Protein AF-A0A7W1DS08-F1 (afdb_monomer_lite)

Sequence (117 aa):
MTFSERNSKWRQSVLCLLFCTATIVAAVPALAQERARVFLDCRACDFNYLRQEIQFVDYVRDRTDADVHVLATTQRTGAGGTEYVFKFIGLGRFAGVNDELKFTAQQTSTTEERRIG

pLDDT: mean 81.62, std 16.05, range [40.97, 96.44]

Structure (mmCIF, N/CA/C/O backbone):
data_AF-A0A7W1DS08-F1
#
_entry.id   AF-A0A7W1DS08-F1
#
loop_
_atom_site.group_PDB
_atom_site.id
_atom_site.type_symbol
_atom_site.label_atom_id
_atom_site.label_alt_id
_atom_site.label_comp_id
_atom_site.label_asym_id
_atom_site.label_entity_id
_atom_site.label_seq_id
_atom_site.pdbx_PDB_ins_code
_atom_site.Cartn_x
_atom_site.Cartn_y
_atom_site.Cartn_z
_atom_site.occupancy
_atom_site.B_iso_or_equiv
_atom_site.auth_seq_id
_atom_site.auth_comp_id
_atom_site.auth_asym_id
_atom_site.auth_atom_id
_atom_site.pdbx_PDB_model_num
ATOM 1 N N . MET A 1 1 ? 77.071 -45.360 -36.644 1.00 46.62 1 MET A N 1
ATOM 2 C CA . MET A 1 1 ? 75.726 -45.231 -37.245 1.00 46.62 1 MET A CA 1
ATOM 3 C C . MET A 1 1 ? 74.711 -45.414 -36.133 1.00 46.62 1 MET A C 1
ATOM 5 O O . MET A 1 1 ? 74.763 -46.403 -35.419 1.00 46.62 1 MET A O 1
ATOM 9 N N . THR A 1 2 ? 73.940 -44.365 -35.884 1.00 40.97 2 THR A N 1
ATOM 10 C CA . THR A 1 2 ? 73.241 -44.050 -34.634 1.00 40.97 2 THR A CA 1
ATOM 11 C C . THR A 1 2 ? 71.870 -44.718 -34.544 1.00 40.97 2 THR A C 1
ATOM 13 O O . THR A 1 2 ? 70.989 -44.468 -35.360 1.00 40.97 2 THR A O 1
ATOM 16 N N . PHE A 1 3 ? 71.683 -45.546 -33.516 1.00 50.59 3 PHE A N 1
ATOM 17 C CA . PHE A 1 3 ? 70.397 -46.099 -33.093 1.00 50.59 3 PHE A CA 1
ATOM 18 C C . PHE A 1 3 ? 69.711 -45.087 -32.162 1.00 50.59 3 PHE A C 1
ATOM 20 O O . PHE A 1 3 ? 69.937 -45.102 -30.958 1.00 50.59 3 PHE A O 1
ATOM 27 N N . SER A 1 4 ? 68.951 -44.135 -32.708 1.00 56.09 4 SER A N 1
ATOM 28 C CA . SER A 1 4 ? 68.196 -43.163 -31.900 1.00 56.09 4 SER A CA 1
ATOM 29 C C . SER A 1 4 ? 67.174 -42.419 -32.758 1.00 56.09 4 SER A C 1
ATOM 31 O O . SER A 1 4 ? 67.431 -41.284 -33.134 1.00 56.09 4 SER A O 1
ATOM 33 N N . GLU A 1 5 ? 66.026 -43.029 -33.086 1.00 55.72 5 GLU A N 1
ATOM 34 C CA . GLU A 1 5 ? 64.930 -42.278 -33.738 1.00 55.72 5 GLU A CA 1
ATOM 35 C C . GLU A 1 5 ? 63.568 -43.003 -33.767 1.00 55.72 5 GLU A C 1
ATOM 37 O O . GLU A 1 5 ? 62.898 -43.080 -34.794 1.00 55.72 5 GLU A O 1
ATOM 42 N N . ARG A 1 6 ? 63.102 -43.561 -32.637 1.00 55.50 6 ARG A N 1
ATOM 43 C CA . ARG A 1 6 ? 61.736 -44.134 -32.591 1.00 55.50 6 ARG A CA 1
ATOM 44 C C . ARG A 1 6 ? 60.916 -43.850 -31.331 1.00 55.50 6 ARG A C 1
ATOM 46 O O . ARG A 1 6 ? 59.939 -44.544 -31.090 1.00 55.50 6 ARG A O 1
ATOM 53 N N . ASN A 1 7 ? 61.256 -42.812 -30.556 1.00 52.81 7 ASN A N 1
ATOM 54 C CA . ASN A 1 7 ? 60.669 -42.594 -29.220 1.00 52.81 7 ASN A CA 1
ATOM 55 C C . ASN A 1 7 ? 60.121 -41.166 -28.957 1.00 52.81 7 ASN A C 1
ATOM 57 O O . ASN A 1 7 ? 60.148 -40.719 -27.812 1.00 52.81 7 ASN A O 1
ATOM 61 N N . SER A 1 8 ? 59.627 -40.417 -29.958 1.00 57.19 8 SER A N 1
ATOM 62 C CA . SER A 1 8 ? 59.149 -39.029 -29.724 1.00 57.19 8 SER A CA 1
ATOM 63 C C . SER A 1 8 ? 57.654 -38.761 -29.942 1.00 57.19 8 SER A C 1
ATOM 65 O O . SER A 1 8 ? 57.149 -37.783 -29.398 1.00 57.19 8 SER A O 1
ATOM 67 N N . LYS A 1 9 ? 56.902 -39.613 -30.654 1.00 56.22 9 LYS A N 1
ATOM 68 C CA . LYS A 1 9 ? 55.514 -39.273 -31.042 1.00 56.22 9 LYS A CA 1
ATOM 69 C C . LYS A 1 9 ? 54.419 -39.615 -30.023 1.00 56.22 9 LYS A C 1
ATOM 71 O O . LYS A 1 9 ? 53.318 -39.104 -30.157 1.00 56.22 9 LYS A O 1
ATOM 76 N N . TRP A 1 10 ? 54.688 -40.424 -28.995 1.00 53.75 10 TRP A N 1
ATOM 77 C CA . TRP A 1 10 ? 53.672 -40.803 -27.987 1.00 53.75 10 TRP A CA 1
ATOM 78 C C . TRP A 1 10 ? 53.765 -40.019 -26.669 1.00 53.75 10 TRP A C 1
ATOM 80 O O . TRP A 1 10 ? 52.895 -40.138 -25.814 1.00 53.75 10 TRP A O 1
ATOM 90 N N . ARG A 1 11 ? 54.787 -39.166 -26.508 1.00 53.03 11 ARG A N 1
ATOM 91 C CA . ARG A 1 11 ? 54.960 -38.319 -25.310 1.00 53.03 11 ARG A CA 1
ATOM 92 C C . ARG A 1 11 ? 54.251 -36.961 -25.412 1.00 53.03 11 ARG A C 1
ATOM 94 O O . ARG A 1 11 ? 54.096 -36.293 -24.398 1.00 53.03 11 ARG A O 1
ATOM 101 N N . GLN A 1 12 ? 53.797 -36.565 -26.604 1.00 52.62 12 GLN A N 1
ATOM 102 C CA . GLN A 1 12 ? 53.104 -35.286 -26.830 1.00 52.62 12 GLN A CA 1
ATOM 103 C C . GLN A 1 12 ? 51.580 -35.365 -26.657 1.00 52.62 12 GLN A C 1
ATOM 105 O O . GLN A 1 12 ? 50.945 -34.335 -26.464 1.00 52.62 12 GLN A O 1
ATOM 110 N N . SER A 1 13 ? 50.985 -36.563 -26.662 1.00 52.03 13 SER A N 1
ATOM 111 C CA . SER A 1 13 ? 49.520 -36.721 -26.608 1.00 52.03 13 SER A CA 1
ATOM 112 C C . SER A 1 13 ? 48.950 -36.871 -25.192 1.00 52.03 13 SER A C 1
ATOM 114 O O . SER A 1 13 ? 47.743 -36.772 -25.015 1.00 52.03 13 SER A O 1
ATOM 116 N N . VAL A 1 14 ? 49.792 -37.066 -24.172 1.00 55.25 14 VAL A N 1
ATOM 117 C CA . VAL A 1 14 ? 49.341 -37.268 -22.779 1.00 55.25 14 VAL A CA 1
ATOM 118 C C . VAL A 1 14 ? 49.541 -36.016 -21.911 1.00 55.25 14 VAL A C 1
ATOM 120 O O . VAL A 1 14 ? 48.874 -35.853 -20.895 1.00 55.25 14 VAL A O 1
ATOM 123 N N . LEU A 1 15 ? 50.387 -35.067 -22.332 1.00 52.19 15 LEU A N 1
ATOM 124 C CA . LEU A 1 15 ? 50.701 -33.877 -21.528 1.00 52.19 15 LEU A CA 1
ATOM 125 C C . LEU A 1 15 ? 49.647 -32.752 -21.592 1.00 52.19 15 LEU A C 1
ATOM 127 O O . LEU A 1 15 ? 49.718 -31.823 -20.796 1.00 52.19 15 LEU A O 1
ATOM 131 N N . CYS A 1 16 ? 48.662 -32.821 -22.495 1.00 43.84 16 CYS A N 1
ATOM 132 C CA . CYS A 1 16 ? 47.592 -31.813 -22.588 1.00 43.84 16 CYS A CA 1
ATOM 133 C C . CYS A 1 16 ? 46.325 -32.188 -21.787 1.00 43.84 16 CYS A C 1
ATOM 135 O O . CYS A 1 16 ? 45.460 -31.349 -21.570 1.00 43.84 16 CYS A O 1
ATOM 137 N N . LEU A 1 17 ? 46.228 -33.426 -21.287 1.00 51.41 17 LEU A N 1
ATOM 138 C CA . LEU A 1 17 ? 45.077 -33.894 -20.497 1.00 51.41 17 LEU A CA 1
ATOM 139 C C . LEU A 1 17 ? 45.204 -33.635 -18.983 1.00 51.41 17 LEU A C 1
ATOM 141 O O . LEU A 1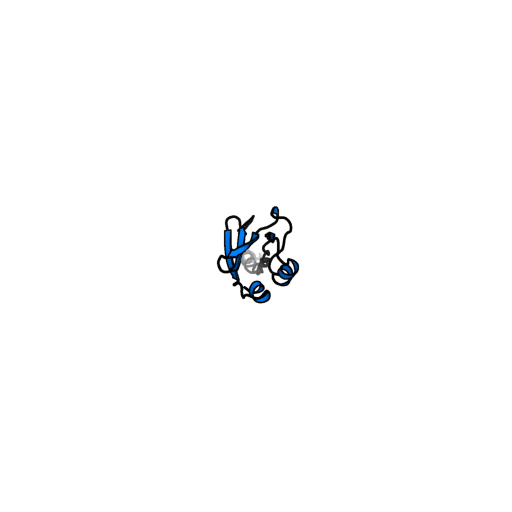 17 ? 44.260 -33.891 -18.247 1.00 51.41 17 LEU A O 1
ATOM 145 N N . LEU A 1 18 ? 46.338 -33.104 -18.510 1.00 54.22 18 LEU A N 1
ATOM 146 C CA . LEU A 1 18 ? 46.618 -32.883 -17.079 1.00 54.22 18 LEU A CA 1
ATOM 147 C C . LEU A 1 18 ? 46.720 -31.403 -16.665 1.00 54.22 18 LEU A C 1
ATOM 149 O O . LEU A 1 18 ? 46.961 -31.121 -15.498 1.00 54.22 18 LEU A O 1
ATOM 153 N N . PHE A 1 19 ? 46.519 -30.454 -17.586 1.00 50.53 19 PHE A N 1
ATOM 154 C CA . PHE A 1 19 ? 46.702 -29.014 -17.330 1.00 50.53 19 PHE A CA 1
ATOM 155 C C . PHE A 1 19 ? 45.452 -28.163 -17.610 1.00 50.53 19 PHE A C 1
ATOM 157 O O . PHE A 1 19 ? 45.555 -26.973 -17.889 1.00 50.53 19 PHE A O 1
ATOM 164 N N . CYS A 1 20 ? 44.258 -28.759 -17.543 1.00 53.31 20 CYS A N 1
ATOM 165 C CA . CYS A 1 20 ? 43.003 -28.014 -17.662 1.00 53.31 20 CYS A CA 1
ATOM 166 C C . CYS A 1 20 ? 41.926 -28.525 -16.697 1.00 53.31 20 CYS A C 1
ATOM 168 O O . CYS A 1 20 ? 40.762 -28.660 -17.053 1.00 53.31 20 CYS A O 1
ATOM 170 N N . THR A 1 21 ? 42.289 -28.799 -15.445 1.00 60.38 21 THR A N 1
ATOM 171 C CA . THR A 1 21 ? 41.305 -28.735 -14.355 1.00 60.38 21 THR A CA 1
ATOM 172 C C . THR A 1 21 ? 41.362 -27.343 -13.739 1.00 60.38 21 THR A C 1
ATOM 174 O O . THR A 1 21 ? 41.673 -27.175 -12.563 1.00 60.38 21 THR A O 1
ATOM 177 N N . ALA A 1 22 ? 41.109 -26.319 -14.558 1.00 63.12 22 ALA A N 1
ATOM 178 C CA . ALA A 1 22 ? 40.717 -25.026 -14.028 1.00 63.12 22 ALA A CA 1
ATOM 179 C C . ALA A 1 22 ? 39.314 -25.217 -13.448 1.00 63.12 22 ALA A C 1
ATOM 181 O O . ALA A 1 22 ? 38.332 -25.321 -14.180 1.00 63.12 22 ALA A O 1
ATOM 182 N N . THR A 1 23 ? 39.221 -25.345 -12.129 1.00 65.81 23 THR A N 1
ATOM 183 C CA . THR A 1 23 ? 37.944 -25.259 -11.427 1.00 65.81 23 THR A CA 1
ATOM 184 C C . THR A 1 23 ? 37.372 -23.869 -11.684 1.00 65.81 23 THR A C 1
ATOM 186 O O . THR A 1 23 ? 37.811 -22.890 -11.082 1.00 65.81 23 THR A O 1
ATOM 189 N N . ILE A 1 24 ? 36.421 -23.773 -12.613 1.00 69.12 24 ILE A N 1
ATOM 190 C CA . ILE A 1 24 ? 35.601 -22.578 -12.792 1.00 69.12 24 ILE A CA 1
ATOM 191 C C . ILE A 1 24 ? 34.755 -22.454 -11.526 1.00 69.12 24 ILE A C 1
ATOM 193 O O . ILE A 1 24 ? 33.784 -23.186 -11.338 1.00 69.12 24 ILE A O 1
ATOM 197 N N . VAL A 1 25 ? 35.135 -21.540 -10.635 1.00 70.88 25 VAL A N 1
ATOM 198 C CA . VAL A 1 25 ? 34.218 -21.040 -9.612 1.00 70.88 25 VAL A CA 1
ATOM 199 C C . VAL A 1 25 ? 33.222 -20.156 -10.352 1.00 70.88 25 VAL A C 1
ATOM 201 O O . VAL A 1 25 ? 33.529 -19.020 -10.706 1.00 70.88 25 VAL A O 1
ATOM 204 N N . ALA A 1 26 ? 32.041 -20.695 -10.653 1.00 71.88 26 ALA A N 1
ATOM 205 C CA . ALA A 1 26 ? 30.926 -19.882 -11.109 1.00 71.88 26 ALA A CA 1
ATOM 206 C C . ALA A 1 26 ? 30.529 -18.956 -9.952 1.00 71.88 26 ALA A C 1
ATOM 208 O O . ALA A 1 26 ? 30.008 -19.413 -8.934 1.00 71.88 26 ALA A O 1
ATOM 209 N N . ALA A 1 27 ? 30.805 -17.658 -10.082 1.00 69.88 27 ALA A N 1
ATOM 210 C CA . ALA A 1 27 ? 30.199 -16.663 -9.215 1.00 69.88 27 ALA A CA 1
ATOM 211 C C . ALA A 1 27 ? 28.696 -16.675 -9.512 1.00 69.88 27 ALA A C 1
ATOM 213 O O . ALA A 1 27 ? 28.261 -16.192 -10.555 1.00 69.88 27 ALA A O 1
ATOM 214 N N . VAL A 1 28 ? 27.911 -17.289 -8.627 1.00 70.44 28 VAL A N 1
ATOM 215 C CA . VAL A 1 28 ? 26.459 -17.116 -8.619 1.00 70.44 28 VAL A CA 1
ATOM 216 C C . VAL A 1 28 ? 26.217 -15.614 -8.458 1.00 70.44 28 VAL A C 1
ATOM 218 O O . VAL A 1 28 ? 26.627 -15.061 -7.433 1.00 70.44 28 VAL A O 1
ATOM 221 N N . PRO A 1 29 ? 25.628 -14.916 -9.451 1.00 67.88 29 PRO A N 1
ATOM 222 C CA . PRO A 1 29 ? 25.192 -13.556 -9.208 1.00 67.88 29 PRO A CA 1
ATOM 223 C C . PRO A 1 29 ? 24.228 -13.647 -8.032 1.00 67.88 29 PRO A C 1
ATOM 225 O O . PRO A 1 29 ? 23.252 -14.398 -8.088 1.00 67.88 29 PRO A O 1
ATOM 228 N N . ALA A 1 30 ? 24.535 -12.944 -6.942 1.00 65.19 30 ALA A N 1
ATOM 229 C CA . ALA A 1 30 ? 23.544 -12.720 -5.912 1.00 65.19 30 ALA A CA 1
ATOM 230 C C . ALA A 1 30 ? 22.351 -12.111 -6.648 1.00 65.19 30 ALA A C 1
ATOM 232 O O . ALA A 1 30 ? 22.475 -11.018 -7.203 1.00 65.19 30 ALA A O 1
ATOM 233 N N . LEU A 1 31 ? 21.251 -12.863 -6.755 1.00 60.25 31 LEU A N 1
ATOM 234 C CA . LEU A 1 31 ? 19.980 -12.319 -7.202 1.00 60.25 31 LEU A CA 1
ATOM 235 C C . LEU A 1 31 ? 19.704 -11.189 -6.223 1.00 60.25 31 LEU A C 1
ATOM 237 O O . LEU A 1 31 ? 19.313 -11.432 -5.083 1.00 60.25 31 LEU A O 1
ATOM 241 N N . ALA A 1 32 ? 20.021 -9.962 -6.630 1.00 61.88 32 ALA A N 1
ATOM 242 C CA . ALA A 1 32 ? 19.568 -8.794 -5.920 1.00 61.88 32 ALA A CA 1
ATOM 243 C C . ALA A 1 32 ? 18.054 -8.962 -5.886 1.00 61.88 32 ALA A C 1
ATOM 245 O O . ALA A 1 32 ? 17.415 -8.975 -6.939 1.00 61.88 32 ALA A O 1
ATOM 246 N N . GLN A 1 33 ? 17.507 -9.230 -4.700 1.00 62.69 33 GLN A N 1
ATOM 247 C CA . GLN A 1 33 ? 16.072 -9.319 -4.508 1.00 62.69 33 GLN A CA 1
ATOM 248 C C . GLN A 1 33 ? 15.539 -7.930 -4.848 1.00 62.69 33 GLN A C 1
ATOM 250 O O . GLN A 1 33 ? 15.602 -7.011 -4.033 1.00 62.69 33 GLN A O 1
ATOM 255 N N . GLU A 1 34 ? 15.134 -7.749 -6.100 1.00 80.38 34 GLU A N 1
ATOM 256 C CA . GLU A 1 34 ? 14.725 -6.457 -6.616 1.00 80.38 34 GLU A CA 1
ATOM 257 C C . GLU A 1 34 ? 13.421 -6.089 -5.917 1.00 80.38 34 GLU A C 1
ATOM 259 O O . GLU A 1 34 ? 12.359 -6.653 -6.209 1.00 80.38 34 GLU A O 1
ATOM 264 N N . ARG A 1 35 ? 13.528 -5.176 -4.949 1.00 89.50 35 ARG A N 1
ATOM 265 C CA . ARG A 1 35 ? 12.414 -4.712 -4.126 1.00 89.50 35 ARG A CA 1
ATOM 266 C C . ARG A 1 35 ? 11.282 -4.239 -5.031 1.00 89.50 35 ARG A C 1
ATOM 268 O O . ARG A 1 35 ? 11.506 -3.649 -6.087 1.00 89.50 35 ARG A O 1
ATOM 275 N N . ALA A 1 36 ? 10.051 -4.552 -4.645 1.00 91.56 36 ALA A N 1
ATOM 276 C CA . ALA A 1 36 ? 8.886 -4.108 -5.397 1.00 91.56 36 ALA A CA 1
ATOM 277 C C . ALA A 1 36 ? 8.781 -2.583 -5.320 1.00 91.56 36 ALA A C 1
ATOM 279 O O . ALA A 1 36 ? 8.818 -2.024 -4.221 1.00 91.56 36 ALA A O 1
ATOM 280 N N . ARG A 1 37 ? 8.633 -1.924 -6.473 1.00 94.56 37 ARG A N 1
ATOM 281 C CA . ARG A 1 37 ? 8.338 -0.491 -6.530 1.00 94.56 37 ARG A CA 1
ATOM 282 C C . ARG A 1 37 ? 6.845 -0.287 -6.324 1.00 94.56 37 ARG A C 1
ATOM 284 O O . ARG A 1 37 ? 6.042 -0.748 -7.133 1.00 94.56 37 ARG A O 1
ATOM 291 N N . VAL A 1 38 ? 6.471 0.375 -5.240 1.00 94.75 38 VAL A N 1
ATOM 292 C CA . VAL A 1 38 ? 5.083 0.517 -4.803 1.00 94.75 38 VAL A CA 1
ATOM 293 C C . VAL A 1 38 ? 4.652 1.970 -4.898 1.00 94.75 38 VAL A C 1
ATOM 295 O O . VAL A 1 38 ? 5.246 2.850 -4.273 1.00 94.75 38 VAL A O 1
ATOM 298 N N . PHE A 1 39 ? 3.580 2.211 -5.645 1.00 95.00 39 PHE A N 1
ATOM 299 C CA . PHE A 1 39 ? 2.839 3.464 -5.594 1.00 95.00 39 PHE A CA 1
ATOM 300 C C . PHE A 1 39 ? 1.648 3.291 -4.654 1.00 95.00 39 PHE A C 1
ATOM 302 O O . PHE A 1 39 ? 0.820 2.402 -4.854 1.00 95.00 39 PHE A O 1
ATOM 309 N N . LEU A 1 40 ? 1.574 4.127 -3.620 1.00 93.75 40 LEU A N 1
ATOM 310 C CA . LEU A 1 40 ? 0.517 4.076 -2.615 1.00 93.75 40 LEU A CA 1
ATOM 311 C C . LEU A 1 40 ? -0.470 5.228 -2.834 1.00 93.75 40 LEU A C 1
ATOM 313 O O . LEU A 1 40 ? -0.163 6.381 -2.531 1.00 93.75 40 LEU A O 1
ATOM 317 N N . ASP A 1 41 ? -1.665 4.896 -3.317 1.00 93.69 41 ASP A N 1
ATOM 318 C CA . ASP A 1 41 ? -2.809 5.799 -3.395 1.00 93.69 41 ASP A CA 1
ATOM 319 C C . ASP A 1 41 ? -3.638 5.666 -2.115 1.00 93.69 41 ASP A C 1
ATOM 321 O O . ASP A 1 41 ? -4.452 4.754 -1.939 1.00 93.69 41 ASP A O 1
ATOM 325 N N . CYS A 1 42 ? -3.376 6.572 -1.175 1.00 88.12 42 CYS A N 1
ATOM 326 C CA . CYS A 1 42 ? -4.139 6.686 0.054 1.00 88.12 42 CYS A CA 1
ATOM 327 C C . CYS A 1 42 ? -4.298 8.150 0.461 1.00 88.12 42 CYS A C 1
ATOM 329 O O . CYS A 1 42 ? -3.319 8.869 0.653 1.00 88.12 42 CYS A O 1
ATOM 331 N N . ARG A 1 43 ? -5.546 8.587 0.663 1.00 81.56 43 ARG A N 1
ATOM 332 C CA . ARG A 1 43 ? -5.853 9.981 1.028 1.00 81.56 43 ARG A CA 1
ATOM 333 C C . ARG A 1 43 ? -5.630 10.317 2.503 1.00 81.56 43 ARG A C 1
ATOM 335 O O . ARG A 1 43 ? -5.410 11.478 2.819 1.00 81.56 43 ARG A O 1
ATOM 342 N N . ALA A 1 44 ? -5.730 9.335 3.396 1.00 79.25 44 ALA A N 1
ATOM 343 C CA . ALA A 1 44 ? -5.743 9.546 4.847 1.00 79.25 44 ALA A CA 1
ATOM 344 C C . ALA A 1 44 ? -4.763 8.624 5.599 1.00 79.25 44 ALA A C 1
ATOM 346 O O . ALA A 1 44 ? -5.005 8.276 6.752 1.00 79.25 44 ALA A O 1
ATOM 347 N N . CYS A 1 45 ? -3.678 8.202 4.942 1.00 82.56 45 CYS A N 1
ATOM 348 C CA . CYS A 1 45 ? -2.644 7.359 5.545 1.00 82.56 45 CYS A CA 1
ATOM 349 C C . CYS A 1 45 ? -1.480 8.195 6.083 1.00 82.56 45 CYS A C 1
ATOM 351 O O . CYS A 1 45 ? -1.079 9.187 5.472 1.00 82.56 45 CYS A O 1
ATOM 353 N N . ASP A 1 46 ? -0.873 7.734 7.176 1.00 87.38 46 ASP A N 1
ATOM 354 C CA . ASP A 1 46 ? 0.419 8.246 7.626 1.00 87.38 46 ASP A CA 1
ATOM 355 C C . ASP A 1 46 ? 1.550 7.599 6.811 1.00 87.38 46 ASP A C 1
ATOM 357 O O . ASP A 1 46 ? 2.008 6.486 7.078 1.00 87.38 46 ASP A O 1
ATOM 361 N N . PHE A 1 47 ? 2.009 8.314 5.786 1.00 86.25 47 PHE A N 1
ATOM 362 C CA . PHE A 1 47 ? 3.111 7.870 4.932 1.00 86.25 47 PHE A CA 1
ATOM 363 C C . PHE A 1 47 ? 4.456 7.768 5.661 1.00 86.25 47 PHE A C 1
ATOM 365 O O . PHE A 1 47 ? 5.353 7.072 5.182 1.00 86.25 47 PHE A O 1
ATOM 372 N N . ASN A 1 48 ? 4.654 8.479 6.772 1.00 88.81 48 ASN A N 1
ATOM 373 C CA . ASN A 1 48 ? 5.895 8.370 7.534 1.00 88.81 48 ASN A CA 1
ATOM 374 C C . ASN A 1 48 ? 5.913 7.059 8.308 1.00 88.81 48 ASN A C 1
ATOM 376 O O . ASN A 1 48 ? 6.907 6.340 8.234 1.00 88.81 48 ASN A O 1
ATOM 380 N N . TYR A 1 49 ? 4.792 6.723 8.947 1.00 87.88 49 TYR A N 1
ATOM 381 C CA . TYR A 1 49 ? 4.623 5.455 9.646 1.00 87.88 49 TYR A CA 1
ATOM 382 C C . TYR A 1 49 ? 4.845 4.259 8.710 1.00 87.88 49 TYR A C 1
ATOM 384 O O . TYR A 1 49 ? 5.681 3.398 8.974 1.00 87.88 49 TYR A O 1
ATOM 392 N N . LEU A 1 50 ? 4.185 4.255 7.547 1.00 88.25 50 LEU A N 1
ATOM 393 C CA . LEU A 1 50 ? 4.302 3.153 6.587 1.00 88.25 50 LEU A CA 1
ATOM 394 C C . LEU A 1 50 ? 5.736 2.956 6.079 1.00 88.25 50 LEU A C 1
ATOM 396 O O . LEU A 1 50 ? 6.203 1.826 5.999 1.00 88.25 50 LEU A O 1
ATOM 400 N N . ARG A 1 51 ? 6.467 4.042 5.796 1.00 88.62 51 ARG A N 1
ATOM 401 C CA . ARG A 1 51 ? 7.873 3.958 5.366 1.00 88.62 51 ARG A CA 1
ATOM 402 C C . ARG A 1 51 ? 8.816 3.457 6.457 1.00 88.62 51 ARG A C 1
ATOM 404 O O . ARG A 1 51 ? 9.867 2.914 6.131 1.00 88.62 51 ARG A O 1
ATOM 411 N N . GLN A 1 52 ? 8.480 3.682 7.725 1.00 90.94 52 GLN A N 1
ATOM 412 C CA . GLN A 1 52 ? 9.287 3.224 8.853 1.00 90.94 52 GLN A CA 1
ATOM 413 C C . GLN A 1 52 ? 9.072 1.738 9.137 1.00 90.94 52 GLN A C 1
ATOM 415 O O . GLN A 1 52 ? 10.049 1.038 9.385 1.00 90.94 52 GLN A O 1
ATOM 420 N N . GLU A 1 53 ? 7.835 1.257 9.048 1.00 89.81 53 GLU A N 1
ATOM 421 C CA . GLU A 1 53 ? 7.490 -0.138 9.349 1.00 89.81 53 GLU A CA 1
ATOM 422 C C . GLU A 1 53 ? 7.719 -1.085 8.166 1.00 89.81 53 GLU A C 1
ATOM 424 O O . GLU A 1 53 ? 8.157 -2.221 8.333 1.00 89.81 53 GLU A O 1
ATOM 429 N N . ILE A 1 54 ? 7.448 -0.627 6.942 1.00 90.12 54 ILE A N 1
ATOM 430 C CA . ILE A 1 54 ? 7.480 -1.464 5.739 1.00 90.12 54 ILE A CA 1
ATOM 431 C C . ILE A 1 54 ? 8.710 -1.088 4.907 1.00 90.12 54 ILE A C 1
ATOM 433 O O . ILE A 1 54 ? 8.648 -0.345 3.929 1.00 90.12 54 ILE A O 1
ATOM 437 N N . GLN A 1 55 ? 9.864 -1.625 5.298 1.00 91.44 55 GLN A N 1
ATOM 438 C CA . GLN A 1 55 ? 11.160 -1.288 4.690 1.00 91.44 55 GLN A CA 1
ATOM 439 C C . GLN A 1 55 ? 11.601 -2.242 3.572 1.00 91.44 55 GLN A C 1
ATOM 441 O O . GLN A 1 55 ? 12.691 -2.099 3.031 1.00 91.44 55 GLN A O 1
ATOM 446 N N . PHE A 1 56 ? 10.788 -3.232 3.205 1.00 89.19 56 PHE A N 1
ATOM 447 C CA . PHE A 1 56 ? 11.147 -4.217 2.177 1.00 89.19 56 PHE A CA 1
ATOM 448 C C . PHE A 1 56 ? 10.676 -3.830 0.763 1.00 89.19 56 PHE A C 1
ATOM 450 O O . PHE A 1 56 ? 11.070 -4.479 -0.203 1.00 89.19 56 PHE A O 1
ATOM 457 N N . VAL A 1 57 ? 9.917 -2.738 0.609 1.00 92.62 57 VAL A N 1
ATOM 458 C CA . VAL A 1 57 ? 9.446 -2.206 -0.690 1.00 92.62 57 VAL A CA 1
ATOM 459 C C . VAL A 1 57 ? 9.993 -0.811 -0.959 1.00 92.62 57 VAL A C 1
ATOM 461 O O . VAL A 1 57 ? 10.233 -0.062 -0.015 1.00 92.62 57 VAL A O 1
ATOM 464 N N . ASP A 1 58 ? 10.174 -0.448 -2.223 1.00 93.19 58 ASP A N 1
ATOM 465 C CA . ASP A 1 58 ? 10.593 0.898 -2.612 1.00 93.19 58 ASP A CA 1
ATOM 466 C C . ASP A 1 58 ? 9.376 1.753 -2.964 1.00 93.19 58 ASP A C 1
ATOM 468 O O . ASP A 1 58 ? 8.644 1.460 -3.904 1.00 93.19 58 ASP A O 1
ATOM 472 N N . TYR A 1 59 ? 9.146 2.829 -2.216 1.00 93.06 59 TYR A N 1
ATOM 473 C CA . TYR A 1 59 ? 8.018 3.726 -2.463 1.00 93.06 59 TYR A CA 1
ATOM 474 C C . TYR A 1 59 ? 8.325 4.702 -3.597 1.00 93.06 59 TYR A C 1
ATOM 476 O O . TYR A 1 59 ? 9.255 5.506 -3.496 1.00 93.06 59 TYR A O 1
ATOM 484 N N . VAL A 1 60 ? 7.505 4.681 -4.645 1.00 93.88 60 VAL A N 1
ATOM 485 C CA . VAL A 1 60 ? 7.595 5.612 -5.776 1.00 93.88 60 VAL A CA 1
ATOM 486 C C . VAL A 1 60 ? 6.491 6.664 -5.709 1.00 93.88 60 VAL A C 1
ATOM 488 O O . VAL A 1 60 ? 5.419 6.442 -5.145 1.00 93.88 60 VAL A O 1
ATOM 491 N N . ARG A 1 61 ? 6.771 7.848 -6.262 1.00 91.38 61 ARG A N 1
ATOM 492 C CA . ARG A 1 61 ? 5.824 8.977 -6.289 1.00 91.38 61 ARG A CA 1
ATOM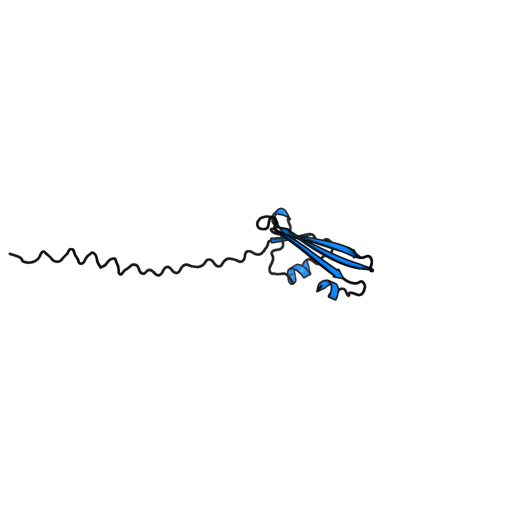 493 C C . ARG A 1 61 ? 4.965 9.015 -7.545 1.00 91.38 61 ARG A C 1
ATOM 495 O O . ARG A 1 61 ? 3.878 9.577 -7.492 1.00 91.38 61 ARG A O 1
ATOM 502 N N . ASP A 1 62 ? 5.464 8.472 -8.651 1.00 92.75 62 ASP A N 1
ATOM 503 C CA . ASP A 1 62 ? 4.707 8.354 -9.892 1.00 92.75 62 ASP A CA 1
ATOM 504 C C . ASP A 1 62 ? 4.151 6.934 -10.018 1.00 92.75 62 ASP A C 1
ATOM 506 O O . ASP A 1 62 ? 4.824 5.948 -9.711 1.00 92.75 62 ASP A O 1
ATOM 510 N N . ARG A 1 63 ? 2.914 6.839 -10.498 1.00 90.88 63 ARG A N 1
ATOM 511 C CA . ARG A 1 63 ? 2.249 5.575 -10.799 1.00 90.88 63 ARG A CA 1
ATOM 512 C C . ARG A 1 63 ? 2.902 4.842 -11.973 1.00 90.88 63 ARG A C 1
ATOM 514 O O . ARG A 1 63 ? 2.784 3.625 -12.044 1.00 90.88 63 ARG A O 1
ATOM 521 N N . THR A 1 64 ? 3.541 5.551 -12.911 1.00 91.50 64 THR A N 1
ATOM 522 C CA . THR A 1 64 ? 4.143 4.926 -14.107 1.00 91.50 64 THR A CA 1
ATOM 523 C C . THR A 1 64 ? 5.413 4.148 -13.796 1.00 91.50 64 THR A C 1
ATOM 525 O O . THR A 1 64 ? 5.757 3.228 -14.532 1.00 91.50 64 THR A O 1
ATOM 528 N N . ASP A 1 65 ? 6.080 4.495 -12.697 1.00 92.62 65 ASP A N 1
ATOM 529 C CA . ASP A 1 65 ? 7.333 3.874 -12.264 1.00 92.62 65 ASP A CA 1
ATOM 530 C C . ASP A 1 65 ? 7.103 2.697 -11.303 1.00 92.62 65 ASP A C 1
ATOM 532 O O . ASP A 1 65 ? 8.058 2.061 -10.851 1.00 92.62 65 ASP A O 1
ATOM 536 N N . ALA A 1 66 ? 5.843 2.420 -10.959 1.00 94.62 66 ALA A N 1
ATOM 537 C CA . ALA A 1 66 ? 5.465 1.400 -9.998 1.00 94.62 66 ALA A CA 1
ATOM 538 C C . ALA A 1 66 ? 5.328 0.020 -10.646 1.00 94.62 66 ALA A C 1
ATOM 540 O O . ALA A 1 66 ? 4.785 -0.126 -11.740 1.00 94.62 66 ALA A O 1
ATOM 541 N N . ASP A 1 67 ? 5.748 -1.007 -9.911 1.00 95.00 67 ASP A N 1
ATOM 542 C CA . ASP A 1 67 ? 5.421 -2.399 -10.216 1.00 95.00 67 ASP A CA 1
ATOM 543 C C . ASP A 1 67 ? 4.092 -2.811 -9.562 1.00 95.00 67 ASP A C 1
ATOM 545 O O . ASP A 1 67 ? 3.436 -3.746 -10.010 1.00 95.00 67 ASP A O 1
ATOM 549 N N . VAL A 1 68 ? 3.683 -2.130 -8.486 1.00 95.38 68 VAL A N 1
ATOM 550 C CA . VAL A 1 68 ? 2.414 -2.374 -7.791 1.00 95.38 68 VAL A CA 1
ATOM 551 C C . VAL A 1 68 ? 1.771 -1.044 -7.417 1.00 95.38 68 VAL A C 1
ATOM 553 O O . VAL A 1 68 ? 2.388 -0.202 -6.763 1.00 95.38 68 VAL A O 1
ATOM 556 N N . HIS A 1 69 ? 0.510 -0.867 -7.796 1.00 96.00 69 HIS A N 1
ATOM 557 C CA . HIS A 1 69 ? -0.338 0.220 -7.329 1.00 96.00 69 HIS A CA 1
ATOM 558 C C . HIS A 1 69 ? -1.224 -0.290 -6.192 1.00 96.00 69 HIS A C 1
ATOM 560 O O . HIS A 1 69 ? -2.083 -1.145 -6.392 1.00 96.00 69 HIS A O 1
ATOM 566 N N . VAL A 1 70 ? -1.006 0.245 -4.994 1.00 95.00 70 VAL A N 1
ATOM 567 C CA . VAL A 1 70 ? -1.818 -0.038 -3.812 1.00 95.00 70 VAL A CA 1
ATOM 568 C C . VAL A 1 70 ? -2.842 1.071 -3.643 1.00 95.00 70 VAL A C 1
ATOM 570 O O . VAL A 1 70 ? -2.471 2.208 -3.363 1.00 95.00 70 VAL A O 1
ATOM 573 N N . LEU A 1 71 ? -4.120 0.735 -3.783 1.00 94.44 71 LEU A N 1
ATOM 574 C CA . LEU A 1 71 ? -5.230 1.647 -3.529 1.00 94.44 71 LEU A CA 1
ATOM 575 C C . LEU A 1 71 ? -5.862 1.309 -2.178 1.00 94.44 71 LEU A C 1
ATOM 577 O O . LEU A 1 71 ? -6.470 0.248 -2.023 1.00 94.44 71 LEU A O 1
ATOM 581 N N . ALA A 1 72 ? -5.739 2.223 -1.217 1.00 93.19 72 ALA A N 1
ATOM 582 C CA . ALA A 1 72 ? -6.333 2.094 0.108 1.00 93.19 72 ALA A CA 1
ATOM 583 C C . ALA A 1 72 ? -7.592 2.962 0.216 1.00 93.19 72 ALA A C 1
ATOM 585 O O . ALA A 1 72 ? -7.549 4.188 0.082 1.00 93.19 72 ALA A O 1
ATOM 586 N N . THR A 1 73 ? -8.728 2.326 0.490 1.00 92.75 73 THR A N 1
ATOM 587 C CA . THR A 1 73 ? -10.026 2.996 0.633 1.00 92.75 73 THR A CA 1
ATOM 588 C C . THR A 1 73 ? -10.705 2.603 1.933 1.00 92.75 73 THR A C 1
ATOM 590 O O . THR A 1 73 ? -10.457 1.530 2.481 1.00 92.75 73 THR A O 1
ATOM 593 N N . THR A 1 74 ? -11.564 3.486 2.438 1.00 91.44 74 THR A N 1
ATOM 594 C CA . THR A 1 74 ? -12.350 3.240 3.646 1.00 91.44 74 THR A CA 1
ATOM 595 C C . THR A 1 74 ? -13.826 3.490 3.384 1.00 91.44 74 THR A C 1
ATOM 597 O O . THR A 1 74 ? -14.198 4.411 2.654 1.00 91.44 74 THR A O 1
ATOM 600 N N . GLN A 1 75 ? -14.679 2.657 3.975 1.00 91.62 75 GLN A N 1
ATOM 601 C CA . GLN A 1 75 ? -16.132 2.740 3.858 1.00 91.62 75 GLN A CA 1
ATOM 602 C C . GLN A 1 75 ? -16.779 2.563 5.235 1.00 91.62 75 GLN A C 1
ATOM 604 O O . GLN A 1 75 ? -16.337 1.759 6.054 1.00 91.62 75 GLN A O 1
ATOM 609 N N . ARG A 1 76 ? -17.829 3.336 5.526 1.00 91.56 76 ARG A N 1
ATOM 610 C CA . ARG A 1 76 ? -18.599 3.205 6.773 1.00 91.56 76 ARG A CA 1
ATOM 611 C C . ARG A 1 76 ? -19.489 1.963 6.674 1.00 91.56 76 ARG A C 1
ATOM 613 O O . ARG A 1 76 ? -20.180 1.804 5.671 1.00 91.56 76 ARG A O 1
ATOM 620 N N . THR A 1 77 ? -19.513 1.112 7.698 1.00 92.12 77 THR A N 1
ATOM 621 C CA . THR A 1 77 ? -20.409 -0.057 7.706 1.00 92.12 77 THR A CA 1
ATOM 622 C C . THR A 1 77 ? -21.756 0.285 8.345 1.00 92.12 77 THR A C 1
ATOM 624 O O . THR A 1 77 ? -21.854 1.200 9.164 1.00 92.12 77 THR A O 1
ATOM 627 N N . GLY A 1 78 ? -22.806 -0.474 8.008 1.00 91.50 78 GLY A N 1
ATOM 628 C CA . GLY A 1 78 ? -24.145 -0.288 8.589 1.00 91.50 78 GLY A CA 1
ATOM 629 C C . GLY A 1 78 ? -24.208 -0.514 10.107 1.00 91.50 78 GLY A C 1
ATOM 630 O O . GLY A 1 78 ? -25.095 0.011 10.768 1.00 91.50 78 GLY A O 1
ATOM 631 N N . ALA A 1 79 ? -23.232 -1.233 10.671 1.00 88.75 79 ALA A N 1
ATOM 632 C CA . ALA A 1 79 ? -23.093 -1.474 12.107 1.00 88.75 79 ALA A CA 1
ATOM 633 C C . ALA A 1 79 ? -22.293 -0.376 12.846 1.00 88.75 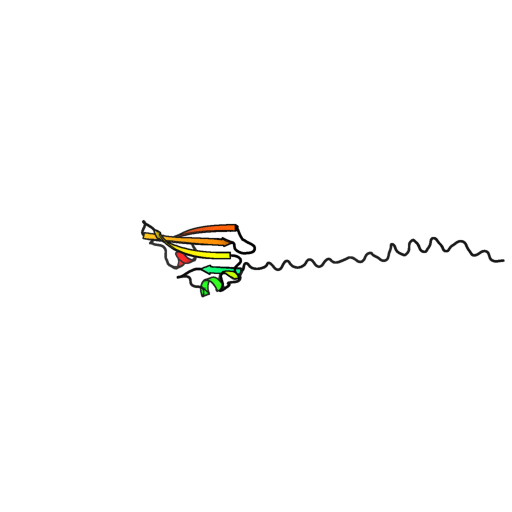79 ALA A C 1
ATOM 635 O O . ALA A 1 79 ? -21.891 -0.577 13.988 1.00 88.75 79 ALA A O 1
ATOM 636 N N . GLY A 1 80 ? -22.000 0.757 12.195 1.00 90.44 80 GLY A N 1
ATOM 637 C CA . GLY A 1 80 ? -21.252 1.874 12.793 1.00 90.44 80 GLY A CA 1
ATOM 638 C C . GLY A 1 80 ? -19.725 1.717 12.780 1.00 90.44 80 GLY A C 1
ATOM 639 O O . GLY A 1 80 ? -19.012 2.597 13.262 1.00 90.44 80 GLY A O 1
ATOM 640 N N . GLY A 1 81 ? -19.209 0.627 12.206 1.00 92.25 81 GLY A N 1
ATOM 641 C CA . GLY A 1 81 ? -17.780 0.374 12.030 1.00 92.25 81 GLY A CA 1
ATOM 642 C C . GLY A 1 81 ? -17.189 1.015 10.770 1.00 92.25 81 GLY A C 1
ATOM 643 O O . GLY A 1 81 ? -17.788 1.869 10.108 1.00 92.25 81 GLY A O 1
ATOM 644 N N . THR A 1 82 ? -15.974 0.601 10.422 1.00 92.31 82 THR A N 1
ATOM 645 C CA . THR A 1 82 ? -15.286 1.013 9.192 1.00 92.31 82 THR A CA 1
ATOM 646 C C . THR A 1 82 ? -14.668 -0.192 8.513 1.00 92.31 82 THR A C 1
ATOM 648 O O . THR A 1 82 ? -13.887 -0.908 9.127 1.00 92.31 82 THR A O 1
ATOM 651 N N . GLU A 1 83 ? -14.984 -0.378 7.242 1.00 93.31 83 GLU A N 1
ATOM 652 C CA . GLU A 1 83 ? -14.297 -1.319 6.374 1.00 93.31 83 GLU A CA 1
ATOM 653 C C . GLU A 1 83 ? -13.130 -0.609 5.685 1.00 93.31 83 GLU A C 1
ATOM 655 O O . GLU A 1 83 ? -13.277 0.486 5.139 1.00 93.31 83 GLU A O 1
ATOM 660 N N . TYR A 1 84 ? -11.969 -1.242 5.736 1.00 92.25 84 TYR A N 1
ATOM 661 C CA . TYR A 1 84 ? -10.748 -0.891 5.040 1.00 92.25 84 TYR A CA 1
ATOM 662 C C . TYR A 1 84 ? -10.564 -1.872 3.891 1.00 92.25 84 TYR A C 1
ATOM 664 O O . TYR A 1 84 ? -10.613 -3.084 4.098 1.00 92.25 84 TYR A O 1
ATOM 672 N N . VAL A 1 85 ? -10.341 -1.351 2.690 1.00 93.50 85 VAL A N 1
ATOM 673 C CA . VAL A 1 85 ? -10.091 -2.159 1.496 1.00 93.50 85 VAL A CA 1
ATOM 674 C C . VAL A 1 85 ? -8.774 -1.716 0.881 1.00 93.50 85 VAL A C 1
ATOM 676 O O . VAL A 1 85 ? -8.627 -0.550 0.503 1.00 93.50 85 VAL A O 1
ATOM 679 N N . PHE A 1 86 ? -7.842 -2.655 0.762 1.00 93.56 86 PHE A N 1
ATOM 680 C CA . PHE A 1 86 ? -6.561 -2.487 0.091 1.00 93.56 86 PHE A CA 1
ATOM 681 C C . PHE A 1 86 ? -6.569 -3.304 -1.193 1.00 93.56 86 PHE A C 1
ATOM 683 O O . PHE A 1 86 ? -6.654 -4.529 -1.157 1.00 93.56 86 PHE A O 1
ATOM 690 N N . LYS A 1 87 ? -6.485 -2.626 -2.334 1.00 96.06 87 LYS A N 1
ATOM 691 C CA . LYS A 1 87 ? -6.369 -3.269 -3.644 1.00 96.06 87 LYS A CA 1
ATOM 692 C C . LYS A 1 87 ? -4.928 -3.203 -4.109 1.00 96.06 87 LYS A C 1
ATOM 694 O O . LYS A 1 87 ? -4.377 -2.111 -4.209 1.00 96.06 87 LYS A O 1
ATOM 699 N N . PHE A 1 88 ? -4.355 -4.354 -4.425 1.00 96.00 88 PHE A N 1
ATOM 700 C CA . PHE A 1 88 ? -3.030 -4.495 -5.010 1.00 96.00 88 PHE A CA 1
ATOM 701 C C . PHE A 1 88 ? -3.204 -4.710 -6.505 1.00 96.00 88 PHE A C 1
ATOM 703 O O . PHE A 1 88 ? -3.723 -5.737 -6.935 1.00 96.00 88 PHE A O 1
ATOM 710 N N . ILE A 1 89 ? -2.815 -3.716 -7.294 1.00 96.44 89 ILE A N 1
ATOM 711 C CA . ILE A 1 89 ? -2.945 -3.734 -8.746 1.00 96.44 89 ILE A CA 1
ATOM 712 C C . ILE A 1 89 ? -1.547 -3.885 -9.328 1.00 96.44 89 ILE A C 1
ATOM 714 O O . ILE A 1 89 ? -0.722 -2.976 -9.219 1.00 96.44 89 ILE A O 1
ATOM 718 N N . GLY A 1 90 ? -1.271 -5.036 -9.929 1.00 95.75 90 GLY A N 1
ATOM 719 C CA . GLY A 1 90 ? 0.016 -5.310 -10.546 1.00 95.75 90 GLY A CA 1
ATOM 720 C C . GLY A 1 90 ? 0.221 -4.499 -11.824 1.00 95.75 90 GLY A C 1
ATOM 721 O O . GLY A 1 90 ? -0.639 -4.460 -12.708 1.00 95.75 90 GLY A O 1
ATOM 722 N N . LEU A 1 91 ? 1.383 -3.859 -11.926 1.00 94.25 91 LEU A N 1
ATOM 723 C CA . LEU A 1 91 ? 1.841 -3.059 -13.060 1.00 94.25 91 LEU A CA 1
ATOM 724 C C . LEU A 1 91 ? 3.205 -3.579 -13.542 1.00 94.25 91 LEU A C 1
ATOM 726 O O . LEU A 1 91 ? 3.895 -4.317 -12.838 1.00 94.25 91 LEU A O 1
ATOM 730 N N . GLY A 1 92 ? 3.604 -3.216 -14.764 1.00 90.19 92 GLY A N 1
ATOM 731 C CA . GLY A 1 92 ? 4.906 -3.602 -15.318 1.00 90.19 92 GLY A CA 1
ATOM 732 C C . GLY A 1 92 ? 5.153 -5.114 -15.236 1.00 90.19 92 GLY A C 1
ATOM 733 O O . GLY A 1 92 ? 4.430 -5.898 -15.850 1.00 90.19 92 GLY A O 1
ATOM 734 N N . ARG A 1 93 ? 6.153 -5.526 -14.444 1.00 89.94 93 ARG A N 1
ATOM 735 C CA . ARG A 1 93 ? 6.524 -6.942 -14.250 1.00 89.94 93 ARG A CA 1
ATOM 736 C C . ARG A 1 93 ? 5.483 -7.789 -13.506 1.00 89.94 93 ARG A C 1
ATOM 738 O O . ARG A 1 93 ? 5.522 -9.007 -13.630 1.00 89.94 93 ARG A O 1
ATOM 745 N N . PHE A 1 94 ? 4.555 -7.170 -12.773 1.00 93.50 94 PHE A N 1
ATOM 746 C CA . PHE A 1 94 ? 3.446 -7.857 -12.096 1.00 93.50 94 PHE A CA 1
ATOM 747 C C . PHE A 1 94 ? 2.102 -7.659 -12.809 1.00 93.50 94 PHE A C 1
ATOM 749 O O . PHE A 1 94 ? 1.054 -7.933 -12.230 1.00 93.50 94 PHE A O 1
ATOM 756 N N . ALA A 1 95 ? 2.099 -7.182 -14.058 1.00 94.12 95 ALA A N 1
ATOM 757 C CA . ALA A 1 95 ? 0.865 -6.953 -14.803 1.00 94.12 95 ALA A CA 1
ATOM 758 C C . ALA A 1 95 ? -0.040 -8.201 -14.828 1.00 94.12 95 ALA A C 1
ATOM 760 O O . ALA A 1 95 ? 0.390 -9.299 -15.178 1.00 94.12 95 ALA A O 1
ATOM 761 N N . GLY A 1 96 ? -1.311 -8.016 -14.461 1.00 93.75 96 GLY A N 1
ATOM 762 C CA . GLY A 1 96 ? -2.309 -9.089 -14.391 1.00 93.75 96 GLY A CA 1
ATOM 763 C C . GLY A 1 96 ? -2.359 -9.840 -13.055 1.00 93.75 96 GLY A C 1
ATOM 764 O O . GLY A 1 96 ? -3.312 -10.583 -12.830 1.00 93.75 96 GLY A O 1
ATOM 765 N N . VAL A 1 97 ? -1.401 -9.614 -12.151 1.00 95.50 97 VAL A N 1
ATOM 766 C CA . VAL A 1 97 ? -1.448 -10.120 -10.774 1.00 95.50 97 VAL A CA 1
ATOM 767 C C . VAL A 1 97 ? -2.113 -9.066 -9.900 1.00 95.50 97 VAL A C 1
ATOM 769 O O . VAL A 1 97 ? -1.538 -8.010 -9.648 1.00 95.50 97 VAL A O 1
ATOM 772 N N . ASN A 1 98 ? -3.335 -9.344 -9.454 1.00 96.25 98 ASN A N 1
ATOM 773 C CA . ASN A 1 98 ? -4.093 -8.443 -8.594 1.00 96.25 98 ASN A CA 1
ATOM 774 C C . ASN A 1 98 ? -4.555 -9.175 -7.340 1.00 96.25 98 ASN A C 1
ATOM 776 O O . ASN A 1 98 ? -4.858 -10.366 -7.403 1.00 96.25 98 ASN A O 1
ATOM 780 N N . ASP A 1 99 ? -4.655 -8.445 -6.236 1.00 96.38 99 ASP A N 1
ATOM 781 C CA . ASP A 1 99 ? -5.167 -8.966 -4.973 1.00 96.38 99 ASP A CA 1
ATOM 782 C C . ASP A 1 99 ? -5.995 -7.907 -4.233 1.00 96.38 99 ASP A C 1
ATOM 784 O O . ASP A 1 99 ? -5.890 -6.705 -4.499 1.00 96.38 99 ASP A O 1
ATOM 788 N N . GLU A 1 100 ? -6.840 -8.348 -3.311 1.00 95.81 100 GLU A N 1
ATOM 789 C CA . GLU A 1 100 ? -7.679 -7.483 -2.490 1.00 95.81 100 GLU A CA 1
ATOM 790 C C . GLU A 1 100 ? -7.703 -7.979 -1.045 1.00 95.81 100 GLU A C 1
ATOM 792 O O . GLU A 1 100 ? -8.153 -9.085 -0.754 1.0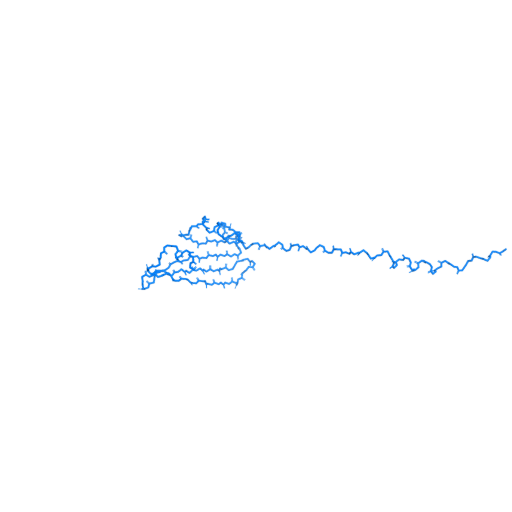0 95.81 100 GLU A O 1
ATOM 797 N N . LEU A 1 101 ? -7.289 -7.110 -0.124 1.00 93.88 101 LEU A N 1
ATOM 798 C CA . LEU A 1 101 ? -7.384 -7.340 1.310 1.00 93.88 101 LEU A CA 1
ATOM 799 C C . LEU A 1 101 ? -8.480 -6.459 1.908 1.00 93.88 101 LEU A C 1
ATOM 801 O O . LEU A 1 101 ? -8.548 -5.257 1.641 1.00 93.88 101 LEU A O 1
ATOM 805 N N . LYS A 1 102 ? -9.320 -7.056 2.755 1.00 93.75 102 LYS A N 1
ATOM 806 C CA . LYS A 1 102 ? -10.372 -6.360 3.497 1.00 93.75 102 LYS A CA 1
ATOM 807 C C . LYS A 1 102 ? -10.188 -6.551 4.991 1.00 93.75 102 LYS A C 1
ATOM 809 O O . LYS A 1 102 ? -10.012 -7.674 5.453 1.00 93.75 102 LYS A O 1
ATOM 814 N N . PHE A 1 103 ? -10.316 -5.463 5.736 1.00 92.31 103 PHE A N 1
ATOM 815 C CA . PHE A 1 103 ? -10.309 -5.459 7.193 1.00 92.31 103 PHE A CA 1
ATOM 816 C C . PHE A 1 103 ? -11.484 -4.625 7.704 1.00 92.31 103 PHE A C 1
ATOM 818 O O . PHE A 1 103 ? -11.718 -3.521 7.223 1.00 92.31 103 PHE A O 1
ATOM 825 N N . THR A 1 104 ? -12.242 -5.127 8.678 1.00 93.31 104 THR A N 1
ATOM 826 C CA . THR A 1 104 ? -13.360 -4.376 9.268 1.00 93.31 104 THR A CA 1
ATOM 827 C C . THR A 1 104 ? -13.071 -4.057 10.723 1.00 93.31 104 THR A C 1
ATOM 829 O O . THR A 1 104 ? -13.048 -4.941 11.573 1.00 93.31 104 THR A O 1
ATOM 832 N N . ALA A 1 105 ? -12.934 -2.768 11.014 1.00 92.38 105 ALA A N 1
ATOM 833 C CA . ALA A 1 105 ? -12.876 -2.252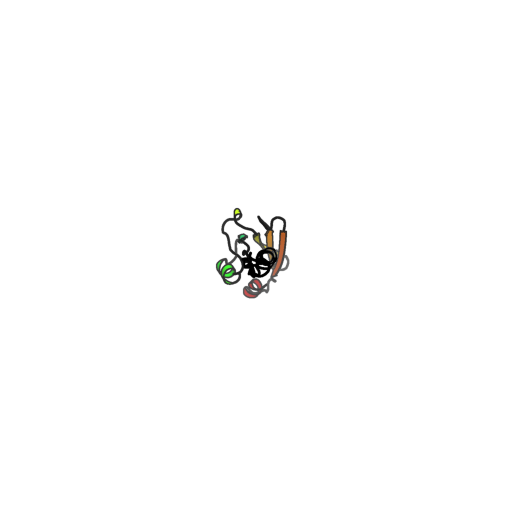 12.367 1.00 92.38 105 ALA A CA 1
ATOM 834 C C . ALA A 1 105 ? -14.288 -2.028 12.920 1.00 92.38 105 ALA A C 1
ATOM 836 O O . ALA A 1 105 ? -15.136 -1.402 12.273 1.00 92.38 105 ALA A O 1
ATOM 837 N N . GLN A 1 106 ? -14.533 -2.489 14.143 1.00 92.38 106 GLN A N 1
ATOM 838 C CA . GLN A 1 106 ? -15.788 -2.248 14.849 1.00 92.38 106 GLN A CA 1
ATOM 839 C C . GLN A 1 106 ? -15.862 -0.794 15.335 1.00 92.38 106 GLN A C 1
ATOM 841 O O . GLN A 1 106 ? -14.857 -0.084 15.398 1.00 92.38 106 GLN A O 1
ATOM 846 N N . GLN A 1 107 ? -17.061 -0.335 15.703 1.00 90.00 107 GLN A N 1
ATOM 847 C CA . GLN A 1 107 ? -17.243 1.007 16.272 1.00 90.00 107 GLN A CA 1
ATOM 848 C C . GLN A 1 107 ? -16.456 1.191 17.582 1.00 90.00 107 GLN A C 1
ATOM 850 O O . GLN A 1 107 ? -16.024 2.296 17.897 1.00 90.00 107 GLN A O 1
ATOM 855 N N . THR A 1 108 ? -16.275 0.110 18.337 1.00 91.38 108 THR A N 1
ATOM 856 C CA . THR A 1 108 ? -15.549 0.089 19.611 1.00 91.38 108 THR A CA 1
ATOM 857 C C . THR A 1 108 ? -14.039 -0.051 19.446 1.00 91.38 108 THR A C 1
ATOM 859 O O . THR A 1 108 ? -13.333 0.058 20.443 1.00 91.38 108 THR A O 1
ATOM 862 N N . SER A 1 109 ? -13.536 -0.287 18.227 1.00 88.38 109 SER A N 1
ATOM 863 C CA . SER A 1 109 ? -12.101 -0.435 17.986 1.00 88.38 109 SER A CA 1
ATOM 864 C C . SER A 1 109 ? -11.371 0.885 18.228 1.00 88.38 109 SER A C 1
ATOM 866 O O . SER A 1 109 ? -11.705 1.918 17.641 1.00 88.38 109 SER A O 1
ATOM 868 N N . THR A 1 110 ? -10.340 0.835 19.061 1.00 90.19 110 THR A N 1
ATOM 869 C CA . THR A 1 110 ? -9.420 1.944 19.313 1.00 90.19 110 THR A CA 1
ATOM 870 C C . THR A 1 110 ? -8.575 2.257 18.076 1.00 90.19 110 THR A C 1
ATOM 872 O O . THR A 1 110 ? -8.449 1.449 17.156 1.00 90.19 110 THR A O 1
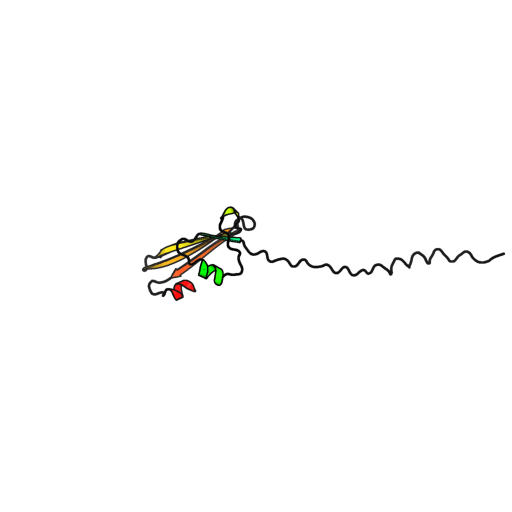ATOM 875 N N . THR A 1 111 ? -7.955 3.438 18.039 1.00 85.44 111 THR A N 1
ATOM 876 C CA . THR A 1 111 ? -7.059 3.832 16.937 1.00 85.44 111 THR A CA 1
ATOM 877 C C . THR A 1 111 ? -5.914 2.840 16.732 1.00 85.44 111 THR A C 1
ATOM 879 O O . THR A 1 111 ? -5.553 2.561 15.593 1.00 85.44 111 THR A O 1
ATOM 882 N N . GLU A 1 112 ? -5.374 2.289 17.819 1.00 86.06 112 GLU A N 1
ATOM 883 C CA . GLU A 1 112 ? -4.260 1.344 17.760 1.00 86.06 112 GLU A CA 1
ATOM 884 C C . GLU A 1 112 ? -4.694 -0.020 17.214 1.00 86.06 112 GLU A C 1
ATOM 886 O O . GLU A 1 112 ? -4.057 -0.545 16.307 1.00 86.06 112 GLU A O 1
ATOM 891 N N . GLU A 1 113 ? -5.833 -0.550 17.669 1.00 86.44 113 GLU A N 1
ATOM 892 C CA . GLU A 1 113 ? -6.407 -1.798 17.135 1.00 86.44 113 GLU A CA 1
ATOM 893 C C . GLU A 1 113 ? -6.689 -1.702 15.632 1.00 86.44 113 GLU A C 1
ATOM 895 O O . GLU A 1 113 ? -6.511 -2.663 14.893 1.00 86.44 113 GLU A O 1
ATOM 900 N N . ARG A 1 114 ? -7.090 -0.518 15.158 1.00 86.56 114 ARG A N 1
ATOM 901 C CA . ARG A 1 114 ? -7.299 -0.255 13.728 1.00 86.56 114 ARG A CA 1
ATOM 902 C C . ARG A 1 114 ? -6.000 -0.200 12.928 1.00 86.56 114 ARG A C 1
ATOM 904 O O . ARG A 1 114 ? -6.045 -0.381 11.717 1.00 86.56 114 ARG A O 1
ATOM 911 N N . ARG A 1 115 ? -4.875 0.107 13.577 1.00 82.38 115 ARG A N 1
ATOM 912 C CA . ARG A 1 115 ? -3.551 0.232 12.955 1.00 82.38 115 ARG A CA 1
ATOM 913 C C . ARG A 1 115 ? -2.863 -1.126 12.792 1.00 82.38 115 ARG A C 1
ATOM 915 O O . ARG A 1 115 ? -2.130 -1.301 11.827 1.00 82.38 115 ARG A O 1
ATOM 922 N N . ILE A 1 116 ? -3.082 -2.046 13.733 1.00 82.44 116 ILE A N 1
ATOM 923 C CA . ILE A 1 116 ? -2.495 -3.401 13.745 1.00 82.44 116 ILE A CA 1
ATOM 924 C C . ILE A 1 116 ? -3.341 -4.462 13.021 1.00 82.44 116 ILE A C 1
ATOM 926 O O . ILE A 1 116 ? -2.920 -5.616 12.969 1.00 82.44 116 ILE A O 1
ATOM 930 N N . GLY A 1 117 ? -4.545 -4.085 12.579 1.00 69.31 117 GLY A N 1
ATOM 931 C CA . GLY A 1 117 ? -5.578 -4.976 12.040 1.00 69.31 117 GLY A CA 1
ATOM 932 C C . GLY A 1 117 ? -5.205 -5.744 10.782 1.00 69.31 117 GLY A C 1
ATOM 933 O O . GLY A 1 117 ? -4.355 -5.252 10.006 1.00 69.31 117 GLY A O 1
#

Foldseek 3Di:
DDDDDDPDDPVVPPVVVPPPPPPPPPPPPPPPPPAFEEEEADDDDDPVVCCVPPVRHHYDPDPQPGQWYWYWDWDQDPQRKIKIKIKIAGDDVGHPDIDIDIDIGHNPDDPVNVVVD

Radius of gyration: 32.15 Å; chains: 1; bounding box: 100×56×57 Å

Secondary structure (DSSP, 8-state):
-----SSSSSSSSSTTSSS-----------------EEEEE-SS--HHHHHHH--SSEE-SSGGG-SEEEEEEEEE-TTS-EEEEEEEEE-GGGTT-EEEEEEEE-TT--HHHHH--